Protein AF-A0A942MET5-F1 (afdb_monomer_lite)

Secondary structure (DSSP, 8-state):
----HHHHHHHHHHHHHHHHHHHHHHHHS-SSSS----PPPTT----S-------GGGS-TT--HHHHHHHHHHT----S-TTS---SEEEEEHHHH-GGG--TT--HHHHT-EEEEE----SS-TT----

Sequence (131 aa):
MNFTRRNFFKISGIWAIGLGVLPVYKTVTGSELSSGKFLPGKDELTGHNWAMVVDLNKCQDDCQDCVKACHGIHNVPAINNSKEEVKWLWLEPCPKALPNLEHKYLDNRTKNKAVPVLCNHCESEGRDRAY

pLDDT: mean 76.46, std 15.2, range [37.84, 96.88]

Radius of gyration: 27.94 Å; chains: 1; bounding box: 80×54×44 Å

Structure (mmCIF, N/CA/C/O backbone):
data_AF-A0A942MET5-F1
#
_entry.id   AF-A0A942MET5-F1
#
loop_
_atom_site.group_PDB
_atom_site.id
_atom_site.type_symbol
_atom_site.label_atom_id
_atom_site.label_alt_id
_atom_site.label_comp_id
_atom_site.label_asym_id
_atom_site.label_entity_id
_atom_site.label_seq_id
_atom_site.pdbx_PDB_ins_code
_atom_site.Cartn_x
_atom_site.Cartn_y
_atom_site.Cartn_z
_atom_site.occupancy
_atom_site.B_iso_or_equiv
_atom_site.auth_seq_id
_atom_site.auth_comp_id
_atom_site.auth_asym_id
_atom_site.auth_atom_id
_atom_site.pdbx_PDB_model_num
ATOM 1 N N . MET A 1 1 ? 63.561 -30.584 19.610 1.00 49.03 1 MET A N 1
ATOM 2 C CA . MET A 1 1 ? 62.656 -29.439 19.869 1.00 49.03 1 MET A CA 1
ATOM 3 C C . MET A 1 1 ? 62.284 -29.463 21.344 1.00 49.03 1 MET A C 1
ATOM 5 O O . MET A 1 1 ? 61.740 -30.464 21.785 1.00 49.03 1 MET A O 1
ATOM 9 N N . ASN A 1 2 ? 62.628 -28.431 22.121 1.00 54.25 2 ASN A N 1
ATOM 10 C CA . ASN A 1 2 ? 62.329 -28.402 23.558 1.00 54.25 2 ASN A CA 1
ATOM 11 C C . ASN A 1 2 ? 60.940 -27.793 23.797 1.00 54.25 2 ASN A C 1
ATOM 13 O O . ASN A 1 2 ? 60.744 -26.585 23.647 1.00 54.25 2 ASN A O 1
ATOM 17 N N . PHE A 1 3 ? 59.971 -28.633 24.160 1.00 59.56 3 PHE A N 1
ATOM 18 C CA . PHE A 1 3 ? 58.638 -28.200 24.580 1.00 59.56 3 PHE A CA 1
ATOM 19 C C . PHE A 1 3 ? 58.680 -27.699 26.027 1.00 59.56 3 PHE A C 1
ATOM 21 O O . PHE A 1 3 ? 58.343 -28.401 26.974 1.00 59.56 3 PHE A O 1
ATOM 28 N N . THR A 1 4 ? 59.112 -26.455 26.216 1.00 76.81 4 THR A N 1
ATOM 29 C CA . THR A 1 4 ? 59.020 -25.792 27.522 1.00 76.81 4 THR A CA 1
ATOM 30 C C . THR A 1 4 ? 57.552 -25.490 27.840 1.00 76.81 4 THR A C 1
ATOM 32 O O . THR A 1 4 ? 56.818 -25.041 26.959 1.00 76.81 4 THR A O 1
ATOM 35 N N . ARG A 1 5 ? 57.120 -25.635 29.105 1.00 77.75 5 ARG A N 1
ATOM 36 C CA . ARG A 1 5 ? 55.749 -25.298 29.573 1.00 77.75 5 ARG A CA 1
ATOM 37 C C . ARG A 1 5 ? 55.269 -23.924 29.072 1.00 77.75 5 ARG A C 1
ATOM 39 O O . ARG A 1 5 ? 54.125 -23.765 28.668 1.00 77.75 5 ARG A O 1
ATOM 46 N N . ARG A 1 6 ? 56.176 -22.945 29.009 1.00 78.06 6 ARG A N 1
ATOM 47 C CA . ARG A 1 6 ? 55.930 -21.596 28.468 1.00 78.06 6 ARG A CA 1
ATOM 48 C C . ARG A 1 6 ? 55.645 -21.571 26.959 1.00 78.06 6 ARG A C 1
ATOM 50 O O . ARG A 1 6 ? 54.834 -20.764 26.521 1.00 78.06 6 ARG A O 1
ATOM 57 N N . ASN A 1 7 ? 56.286 -22.431 26.169 1.00 74.44 7 ASN A N 1
ATOM 58 C CA . ASN A 1 7 ? 56.000 -22.555 24.737 1.00 74.44 7 ASN A CA 1
ATOM 59 C C . ASN A 1 7 ? 54.671 -23.272 24.493 1.00 74.44 7 ASN A C 1
ATOM 61 O O . ASN A 1 7 ? 53.941 -22.872 23.594 1.00 74.44 7 ASN A O 1
ATOM 65 N N . PHE A 1 8 ? 54.318 -24.254 25.329 1.00 76.94 8 PHE A N 1
ATOM 66 C CA . PHE A 1 8 ? 53.012 -24.912 25.264 1.00 76.94 8 PHE A CA 1
ATOM 67 C C . PHE A 1 8 ? 51.862 -23.913 25.466 1.00 76.94 8 PHE A C 1
ATOM 69 O O . PHE A 1 8 ? 50.998 -23.824 24.602 1.00 76.94 8 PHE A O 1
ATOM 76 N N . PHE A 1 9 ? 51.907 -23.084 26.519 1.00 79.25 9 PHE A N 1
ATOM 77 C CA . PHE A 1 9 ? 50.867 -22.070 26.765 1.00 79.25 9 PHE A CA 1
ATOM 78 C C . PHE A 1 9 ? 50.789 -20.988 25.685 1.00 79.25 9 PHE A C 1
ATOM 80 O O . PHE A 1 9 ? 49.702 -20.516 25.361 1.00 79.25 9 PHE A O 1
ATOM 87 N N . LYS A 1 10 ? 51.928 -20.597 25.103 1.00 73.94 10 LYS A N 1
ATOM 88 C CA . LYS A 1 10 ? 51.940 -19.648 23.982 1.00 73.94 10 LYS A CA 1
ATOM 89 C C . LYS A 1 10 ? 51.256 -20.228 22.750 1.00 73.94 10 LYS A C 1
ATOM 91 O O . LYS A 1 10 ? 50.435 -19.553 22.141 1.00 73.94 10 LYS A O 1
ATOM 96 N N . ILE A 1 11 ? 51.574 -21.474 22.405 1.00 77.75 11 ILE A N 1
ATOM 97 C CA . ILE A 1 11 ? 50.995 -22.139 21.238 1.00 77.75 11 ILE A CA 1
ATOM 98 C C . ILE A 1 11 ? 49.502 -22.397 21.478 1.00 77.75 11 ILE A C 1
ATOM 100 O O . ILE A 1 11 ? 48.686 -21.993 20.656 1.00 77.75 11 ILE A O 1
ATOM 104 N N . SER A 1 12 ? 49.115 -22.974 22.620 1.00 72.38 12 SER A N 1
ATOM 105 C CA . SER A 1 12 ? 47.707 -23.262 22.925 1.00 72.38 12 SER A CA 1
ATOM 106 C C . SER A 1 12 ? 46.850 -21.995 23.033 1.00 72.38 12 SER A C 1
ATOM 108 O O . SER A 1 12 ? 45.705 -21.994 22.587 1.00 72.38 12 SER A O 1
ATOM 110 N N . GLY A 1 13 ? 47.400 -20.904 23.579 1.00 70.19 13 GLY A N 1
ATOM 111 C CA . GLY A 1 13 ? 46.712 -19.615 23.682 1.00 70.19 13 GLY A CA 1
ATOM 112 C C . GLY A 1 13 ? 46.415 -18.980 22.321 1.00 70.19 13 GLY A C 1
ATOM 113 O O . GLY A 1 13 ? 45.315 -18.476 22.114 1.00 70.19 13 GLY A O 1
ATOM 114 N N . ILE A 1 14 ? 47.349 -19.062 21.367 1.00 68.00 14 ILE A N 1
ATOM 115 C CA . ILE A 1 14 ? 47.140 -18.548 20.002 1.00 68.00 14 ILE A CA 1
ATOM 116 C C . ILE A 1 14 ? 46.033 -19.338 19.278 1.00 68.00 14 ILE A C 1
ATOM 118 O O . ILE A 1 14 ? 45.174 -18.737 18.632 1.00 68.00 14 ILE A O 1
ATOM 122 N N . TRP A 1 15 ? 45.994 -20.666 19.433 1.00 65.44 15 TRP A N 1
ATOM 123 C CA . TRP A 1 15 ? 44.952 -21.509 18.829 1.00 65.44 15 TRP A CA 1
ATOM 124 C C . TRP A 1 15 ? 43.555 -21.262 19.415 1.00 65.44 15 TRP A C 1
ATOM 126 O O . TRP A 1 15 ? 42.579 -21.205 18.664 1.00 65.44 15 TRP A O 1
ATOM 136 N N . ALA A 1 16 ? 43.450 -21.067 20.733 1.00 64.38 16 ALA A N 1
ATOM 137 C CA . ALA A 1 16 ? 42.169 -20.805 21.392 1.00 64.38 16 ALA A CA 1
ATOM 138 C C . ALA A 1 16 ? 41.531 -19.480 20.932 1.00 64.38 16 ALA A C 1
ATOM 140 O O . ALA A 1 16 ? 40.318 -19.409 20.742 1.00 64.38 16 ALA A O 1
ATOM 141 N N . ILE A 1 17 ? 42.344 -18.446 20.690 1.00 62.09 17 ILE A N 1
ATOM 142 C CA . ILE A 1 17 ? 41.863 -17.146 20.199 1.00 62.09 17 ILE A CA 1
ATOM 143 C C . ILE A 1 17 ? 41.440 -17.244 18.725 1.00 62.09 17 ILE A C 1
ATOM 145 O O . ILE A 1 17 ? 40.377 -16.745 18.361 1.00 62.09 17 ILE A O 1
ATOM 149 N N . GLY A 1 18 ? 42.214 -17.938 17.881 1.00 61.84 18 GLY A N 1
ATOM 150 C CA . GLY A 1 18 ? 41.899 -18.090 16.455 1.00 61.84 18 GLY A CA 1
ATOM 151 C C . GLY A 1 18 ? 40.548 -18.767 16.186 1.00 61.84 18 GLY A C 1
ATOM 152 O O . GLY A 1 18 ? 39.808 -18.333 15.306 1.00 61.84 18 GLY A O 1
ATOM 153 N N . LEU A 1 19 ? 40.188 -19.783 16.978 1.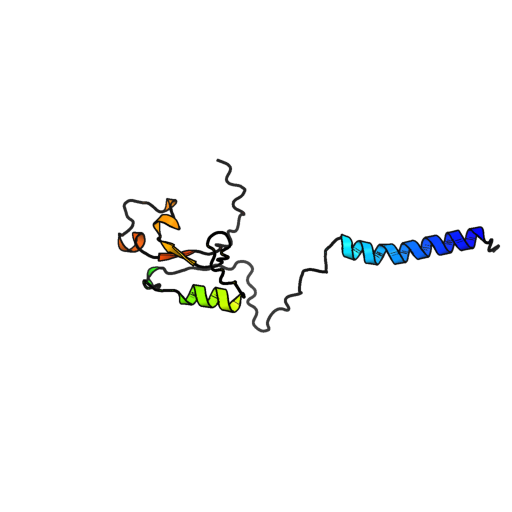00 60.34 19 LEU A N 1
ATOM 154 C CA . LEU A 1 19 ? 38.900 -20.478 16.847 1.00 60.34 19 LEU A CA 1
ATOM 155 C C . LEU A 1 19 ? 37.733 -19.740 17.525 1.00 60.34 19 LEU A C 1
ATOM 157 O O . LEU A 1 19 ? 36.595 -19.891 17.090 1.00 60.34 19 LEU A O 1
ATOM 161 N N . GLY A 1 20 ? 37.995 -18.927 18.555 1.00 60.69 20 GLY A N 1
ATOM 162 C CA . GLY A 1 20 ? 36.961 -18.165 19.266 1.00 60.69 20 GLY A CA 1
ATOM 163 C C . GLY A 1 20 ? 36.534 -16.869 18.567 1.00 60.69 20 GLY A C 1
ATOM 164 O O . GLY A 1 20 ? 35.375 -16.473 18.663 1.00 60.69 20 GLY A O 1
ATOM 165 N N . VAL A 1 21 ? 37.439 -16.214 17.829 1.00 59.25 21 VAL A N 1
ATOM 166 C CA . VAL A 1 21 ? 37.165 -14.914 17.184 1.00 59.25 21 VAL A CA 1
ATOM 167 C C . VAL A 1 21 ? 36.343 -15.057 15.898 1.00 59.25 21 VAL A C 1
ATOM 169 O O . VAL A 1 21 ? 35.507 -14.204 15.614 1.00 59.25 21 VAL A O 1
ATOM 172 N N . LEU A 1 22 ? 36.515 -16.141 15.137 1.00 59.75 22 LEU A N 1
ATOM 173 C CA . LEU A 1 22 ? 35.798 -16.371 13.874 1.00 59.75 22 LEU A CA 1
ATOM 174 C C . LEU A 1 22 ? 34.260 -16.432 14.004 1.00 59.75 22 LEU A C 1
ATOM 176 O O . LEU A 1 22 ? 33.587 -15.748 13.225 1.00 59.75 22 LEU A O 1
ATOM 180 N N . PRO A 1 23 ? 33.666 -17.199 14.943 1.00 60.09 23 PRO A N 1
ATOM 181 C CA . PRO A 1 23 ? 32.212 -17.230 15.094 1.00 60.09 23 PRO A CA 1
ATOM 182 C C . PRO A 1 23 ? 31.665 -15.896 15.616 1.00 60.09 23 PRO A C 1
ATOM 184 O O . PRO A 1 23 ? 30.637 -15.434 15.128 1.00 60.09 23 PRO A O 1
ATOM 187 N N . VAL A 1 24 ? 32.382 -15.230 16.530 1.00 60.44 24 VAL A N 1
ATOM 188 C CA . VAL A 1 24 ? 31.962 -13.938 17.101 1.00 60.44 24 VAL A CA 1
ATOM 189 C C . VAL A 1 24 ? 32.027 -12.820 16.059 1.00 60.44 24 VAL A C 1
ATOM 191 O O . VAL A 1 24 ? 31.103 -12.014 15.962 1.00 60.44 24 VAL A O 1
ATOM 194 N N . TYR A 1 25 ? 33.063 -12.802 15.217 1.00 58.84 25 TYR A N 1
ATOM 195 C CA . TYR A 1 25 ? 33.170 -11.851 14.114 1.00 58.84 25 TYR A CA 1
ATOM 196 C C . TYR A 1 25 ? 31.983 -11.983 13.155 1.00 58.84 25 TYR A C 1
ATOM 198 O O . TYR A 1 25 ? 31.351 -10.978 12.854 1.00 58.84 25 TYR A O 1
ATOM 206 N N . LYS A 1 26 ? 31.598 -13.209 12.765 1.00 54.31 26 LYS A N 1
ATOM 207 C CA . LYS A 1 26 ? 30.418 -13.440 11.911 1.00 54.31 26 LYS A CA 1
ATOM 208 C C . LYS A 1 26 ? 29.096 -13.010 12.558 1.00 54.31 26 LYS A C 1
ATOM 210 O O . LYS A 1 26 ? 28.205 -12.554 11.850 1.00 54.31 26 LYS A O 1
ATOM 215 N N . THR A 1 27 ? 28.961 -13.125 13.882 1.00 56.84 27 THR A N 1
ATOM 216 C CA . THR A 1 27 ? 27.767 -12.626 14.590 1.00 56.84 27 THR A CA 1
ATOM 217 C C . THR A 1 27 ? 27.738 -11.104 14.729 1.00 56.84 27 THR A C 1
ATOM 219 O O . THR A 1 27 ? 26.662 -10.519 14.713 1.00 56.84 27 THR A O 1
ATOM 222 N N . VAL A 1 28 ? 28.901 -10.450 14.831 1.00 58.88 28 VAL A N 1
ATOM 223 C CA . VAL A 1 28 ? 29.010 -8.993 15.023 1.00 58.88 28 VAL A CA 1
ATOM 224 C C . VAL A 1 28 ? 28.980 -8.230 13.694 1.00 58.88 28 VAL A C 1
ATOM 226 O O . VAL A 1 28 ? 28.459 -7.121 13.649 1.00 58.88 28 VAL A O 1
ATOM 229 N N . THR A 1 29 ? 29.468 -8.812 12.592 1.00 58.47 29 THR A N 1
ATOM 230 C CA . THR A 1 29 ? 29.415 -8.193 11.250 1.00 58.47 29 THR A CA 1
ATOM 231 C C . THR A 1 29 ? 28.106 -8.438 10.496 1.00 58.47 29 THR A C 1
ATOM 233 O O . THR A 1 29 ? 27.972 -8.015 9.347 1.00 58.47 29 THR A O 1
ATOM 236 N N . GLY A 1 30 ? 27.123 -9.078 11.141 1.00 52.81 30 GLY A N 1
ATOM 237 C CA . GLY A 1 30 ? 25.700 -8.916 10.827 1.00 52.81 30 GLY A CA 1
ATOM 238 C C . GLY A 1 30 ? 25.258 -9.267 9.405 1.00 52.81 30 GLY A C 1
ATOM 239 O O . GLY A 1 30 ? 24.228 -8.769 8.967 1.00 52.81 30 GLY A O 1
ATOM 240 N N . SER A 1 31 ? 25.999 -10.094 8.666 1.00 51.50 31 SER A N 1
ATOM 241 C CA . SER A 1 31 ? 25.728 -10.290 7.231 1.00 51.50 31 SER A CA 1
ATOM 242 C C . SER A 1 31 ? 24.837 -11.492 6.907 1.00 51.50 31 SER A C 1
ATOM 244 O O . SER A 1 31 ? 24.357 -11.579 5.783 1.00 51.50 31 SER A O 1
ATOM 246 N N . GLU A 1 32 ? 24.582 -12.412 7.847 1.00 50.50 32 GLU A N 1
ATOM 247 C CA . GLU A 1 32 ? 23.846 -13.653 7.525 1.00 50.50 32 GLU A CA 1
ATOM 248 C C . GLU A 1 32 ? 22.734 -14.058 8.507 1.00 50.50 32 GLU A C 1
ATOM 250 O O . GLU A 1 32 ? 22.058 -15.052 8.258 1.00 50.50 32 GLU A O 1
ATOM 255 N N . LEU A 1 33 ? 22.473 -13.305 9.586 1.00 48.47 33 LEU A N 1
ATOM 256 C CA . LEU A 1 33 ? 21.445 -13.697 10.570 1.00 48.47 33 LEU A CA 1
ATOM 257 C C . LEU A 1 33 ? 20.072 -13.019 10.392 1.00 48.47 33 LEU A C 1
ATOM 259 O O . LEU A 1 33 ? 19.166 -13.300 11.167 1.00 48.47 33 LEU A O 1
ATOM 263 N N . SER A 1 34 ? 19.879 -12.157 9.386 1.00 49.25 34 SER A N 1
ATOM 264 C CA . SER A 1 34 ? 18.582 -11.474 9.191 1.00 49.25 34 SER A CA 1
ATOM 265 C C . SER A 1 34 ? 18.094 -11.367 7.745 1.00 49.25 34 SER A C 1
ATOM 267 O O . SER A 1 34 ? 17.095 -10.697 7.493 1.00 49.25 34 SER A O 1
ATOM 269 N N . SER A 1 35 ? 18.733 -12.030 6.784 1.00 50.34 35 SER A N 1
ATOM 270 C CA . SER A 1 35 ? 18.156 -12.135 5.444 1.00 50.34 35 SER A CA 1
ATOM 271 C C . SER A 1 35 ? 17.703 -13.570 5.246 1.00 50.34 35 SER A C 1
ATOM 273 O O . SER A 1 35 ? 18.487 -14.438 4.866 1.00 50.34 35 SER A O 1
ATOM 275 N N . GLY A 1 36 ? 16.438 -13.843 5.581 1.00 49.66 36 GLY A N 1
ATOM 276 C CA . GLY A 1 36 ? 15.789 -15.056 5.106 1.00 49.66 36 GLY A CA 1
ATOM 277 C C . GLY A 1 36 ? 16.000 -15.106 3.599 1.00 49.66 36 GLY A C 1
ATOM 278 O O . GLY A 1 36 ? 15.576 -14.195 2.893 1.00 49.66 36 GLY A O 1
ATOM 279 N N . LYS A 1 37 ? 16.737 -16.108 3.110 1.00 46.97 37 LYS A N 1
ATOM 280 C CA . LYS A 1 37 ? 16.900 -16.307 1.671 1.00 46.97 37 LYS A CA 1
ATOM 281 C C . LYS A 1 37 ? 15.518 -16.633 1.121 1.00 46.97 37 LYS A C 1
ATOM 283 O O . LYS A 1 37 ? 15.056 -17.763 1.256 1.00 46.97 37 LYS A O 1
ATOM 288 N N . PHE A 1 38 ? 14.854 -15.631 0.554 1.00 56.88 38 PHE A N 1
ATOM 289 C CA . PHE A 1 38 ? 13.673 -15.841 -0.265 1.00 56.88 38 PHE A CA 1
ATOM 290 C C . PHE A 1 38 ? 14.123 -16.683 -1.457 1.00 56.88 38 PHE A C 1
ATOM 292 O O . PHE A 1 38 ? 14.930 -16.244 -2.275 1.00 56.88 38 PHE A O 1
ATOM 299 N N . LEU A 1 39 ? 13.704 -17.949 -1.472 1.00 64.75 39 LEU A N 1
ATOM 300 C CA . LEU A 1 39 ? 13.954 -18.830 -2.602 1.00 64.75 39 LEU A CA 1
ATOM 301 C C . LEU A 1 39 ? 13.023 -18.399 -3.728 1.00 64.75 39 LEU A C 1
ATOM 303 O O . LEU A 1 39 ? 11.821 -18.269 -3.471 1.00 64.75 39 LEU A O 1
ATOM 307 N N . PRO A 1 40 ? 13.551 -18.183 -4.941 1.00 62.81 40 PRO A N 1
ATOM 308 C CA . PRO A 1 40 ? 12.720 -17.702 -6.011 1.00 62.81 40 PRO A CA 1
ATOM 309 C C . PRO A 1 40 ? 11.649 -18.730 -6.373 1.00 62.81 40 PRO A C 1
ATOM 311 O O . PRO A 1 40 ? 11.904 -19.940 -6.414 1.00 62.81 40 PRO A O 1
ATOM 314 N N . GLY A 1 41 ? 10.431 -18.242 -6.587 1.00 71.69 41 GLY A N 1
ATOM 315 C CA . GLY A 1 41 ? 9.302 -19.074 -6.989 1.00 71.69 41 GLY A CA 1
ATOM 316 C C . GLY A 1 41 ? 9.533 -19.672 -8.379 1.00 71.69 41 GLY A C 1
ATOM 317 O O . GLY A 1 41 ? 10.219 -19.090 -9.214 1.00 71.69 41 GLY A O 1
ATOM 318 N N . LYS A 1 42 ? 8.938 -20.836 -8.664 1.00 73.44 42 LYS A N 1
ATOM 319 C CA . LYS A 1 42 ? 9.084 -21.516 -9.967 1.00 73.44 42 LYS A CA 1
ATOM 320 C C . LYS A 1 42 ? 8.630 -20.653 -11.160 1.00 73.44 42 LYS A C 1
ATOM 322 O O . LYS A 1 42 ? 9.156 -20.828 -12.254 1.00 73.44 42 LYS A O 1
ATOM 327 N N . ASP A 1 43 ? 7.719 -19.712 -10.912 1.00 78.12 43 ASP A N 1
ATOM 328 C CA . ASP A 1 43 ? 7.160 -18.767 -11.886 1.00 78.12 43 ASP A CA 1
ATOM 329 C C . ASP A 1 43 ? 7.537 -17.309 -11.554 1.00 78.12 43 ASP A C 1
ATOM 331 O O . ASP A 1 43 ? 6.763 -16.380 -11.789 1.00 78.12 43 ASP A O 1
ATOM 335 N N . GLU A 1 44 ? 8.700 -17.090 -10.936 1.00 75.19 44 GLU A N 1
ATOM 336 C CA . GLU A 1 44 ? 9.131 -15.742 -10.576 1.00 75.19 44 GLU A CA 1
ATOM 337 C C . GLU A 1 44 ? 9.388 -14.884 -11.813 1.00 75.19 44 GLU A C 1
ATOM 339 O O . GLU A 1 44 ? 10.109 -15.258 -12.741 1.00 75.19 44 GLU A O 1
ATOM 344 N N . LEU A 1 45 ? 8.788 -13.699 -11.815 1.00 76.56 45 LEU A N 1
ATOM 345 C CA . LEU A 1 45 ? 8.971 -12.749 -12.891 1.00 76.56 45 LEU A CA 1
ATOM 346 C C . LEU A 1 45 ? 10.363 -12.111 -12.782 1.00 76.56 45 LEU A C 1
ATOM 348 O O . LEU A 1 45 ? 10.674 -11.422 -11.812 1.00 76.56 45 LEU A O 1
ATOM 352 N N . THR A 1 46 ? 11.191 -12.284 -13.811 1.00 73.88 46 THR A N 1
ATOM 353 C CA . THR A 1 46 ? 12.513 -11.652 -13.895 1.00 73.88 46 THR A CA 1
ATOM 354 C C . THR A 1 46 ? 12.374 -10.212 -14.393 1.00 73.88 46 THR A C 1
ATOM 356 O O . THR A 1 46 ? 12.462 -9.944 -15.592 1.00 73.88 46 THR A O 1
ATOM 359 N N . GLY A 1 47 ? 12.115 -9.282 -13.476 1.00 73.19 47 GLY A N 1
ATOM 360 C CA . GLY A 1 47 ? 12.022 -7.849 -13.751 1.00 73.19 47 GLY A CA 1
ATOM 361 C C . GLY A 1 47 ? 12.807 -7.039 -12.724 1.00 73.19 47 GLY A C 1
ATOM 362 O O . GLY A 1 47 ? 12.733 -7.316 -11.530 1.00 73.19 47 GLY A O 1
ATOM 363 N N . HIS A 1 48 ? 13.561 -6.039 -13.188 1.00 77.06 48 HIS A N 1
ATOM 364 C CA . HIS A 1 48 ? 14.343 -5.160 -12.309 1.00 77.06 48 HIS A CA 1
ATOM 365 C C . HIS A 1 48 ? 13.533 -3.966 -11.787 1.00 77.06 48 HIS A C 1
ATOM 367 O O . HIS A 1 48 ? 13.805 -3.489 -10.692 1.00 77.06 48 HIS A O 1
ATOM 373 N N . ASN A 1 49 ? 12.527 -3.513 -12.546 1.00 85.75 49 ASN A N 1
ATOM 374 C CA . ASN A 1 49 ? 11.730 -2.328 -12.235 1.00 85.75 49 ASN A CA 1
ATOM 375 C C . ASN A 1 49 ? 10.238 -2.668 -12.298 1.00 85.75 49 ASN A C 1
ATOM 377 O O . ASN A 1 49 ? 9.683 -2.864 -13.380 1.00 85.75 49 ASN A O 1
ATOM 381 N N . TRP A 1 50 ? 9.601 -2.737 -11.132 1.00 89.75 50 TRP A N 1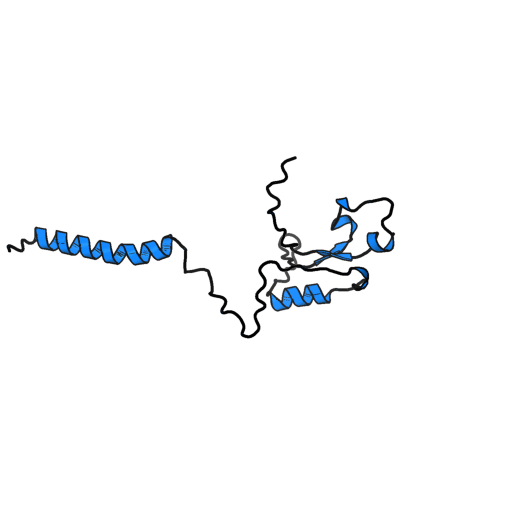
ATOM 382 C CA . TRP A 1 50 ? 8.169 -2.986 -10.990 1.00 89.75 50 TRP A CA 1
ATOM 383 C C . TRP A 1 50 ? 7.413 -1.668 -10.851 1.00 89.75 50 TRP A C 1
ATOM 385 O O . TRP A 1 50 ? 7.836 -0.786 -10.111 1.00 89.75 50 TRP A O 1
ATOM 395 N N . ALA A 1 51 ? 6.283 -1.544 -11.547 1.00 91.44 51 ALA A N 1
ATOM 396 C CA . ALA A 1 51 ? 5.420 -0.371 -11.475 1.00 91.44 51 ALA A CA 1
ATOM 397 C C . ALA A 1 51 ? 3.968 -0.777 -11.217 1.00 91.44 51 ALA A C 1
ATOM 399 O O . ALA A 1 51 ? 3.500 -1.816 -11.687 1.00 91.44 51 ALA A O 1
ATOM 400 N N . MET A 1 52 ? 3.249 0.078 -10.492 1.00 92.81 52 MET A N 1
ATOM 401 C CA . MET A 1 52 ? 1.831 -0.082 -10.192 1.00 92.81 52 MET A CA 1
ATOM 402 C C . MET A 1 52 ? 1.065 1.138 -10.702 1.00 92.81 52 MET A C 1
ATOM 404 O O . MET A 1 52 ? 1.459 2.274 -10.450 1.00 92.81 52 MET A O 1
ATOM 408 N N . VAL A 1 53 ? -0.044 0.903 -11.404 1.00 92.56 53 VAL A N 1
ATOM 40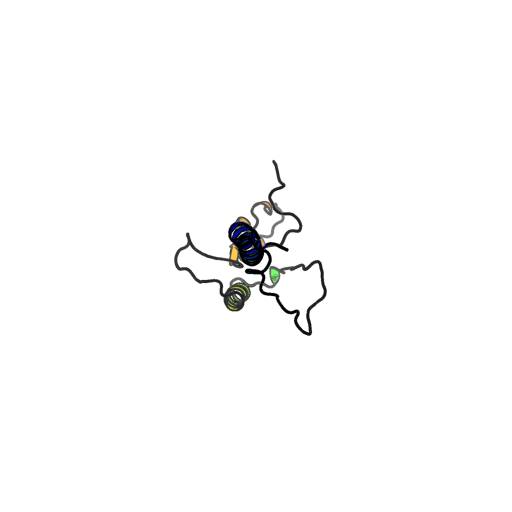9 C CA . VAL A 1 53 ? -0.968 1.955 -11.848 1.00 92.56 53 VAL A CA 1
ATOM 410 C C . VAL A 1 53 ? -2.341 1.671 -11.263 1.00 92.56 53 VAL A C 1
ATOM 412 O O . VAL A 1 53 ? -2.889 0.585 -11.453 1.00 92.56 53 VAL A O 1
ATOM 415 N N . VAL A 1 54 ? -2.908 2.659 -10.571 1.00 89.44 54 VAL A N 1
ATOM 416 C CA . VAL A 1 54 ? -4.238 2.562 -9.967 1.00 89.44 54 VAL A CA 1
ATOM 417 C C . VAL A 1 54 ? -5.216 3.444 -10.738 1.00 89.44 54 VAL A C 1
ATOM 419 O O . VAL A 1 54 ? -5.127 4.669 -10.707 1.00 89.44 54 VAL A O 1
ATOM 422 N N . ASP A 1 55 ? -6.176 2.816 -11.417 1.00 88.75 55 ASP A N 1
ATOM 423 C CA . ASP A 1 55 ? -7.280 3.526 -12.067 1.00 88.75 55 ASP A CA 1
ATOM 424 C C . ASP A 1 55 ? -8.354 3.880 -11.035 1.00 88.75 55 ASP A C 1
ATOM 426 O O . ASP A 1 55 ? -9.207 3.062 -10.670 1.00 88.75 55 ASP A O 1
ATOM 430 N N . LEU A 1 56 ? -8.320 5.132 -10.581 1.00 84.19 56 LEU A N 1
ATOM 431 C CA . LEU A 1 56 ? -9.260 5.636 -9.592 1.00 84.19 56 LEU A CA 1
ATOM 432 C C . LEU A 1 56 ? -10.707 5.521 -10.067 1.00 84.19 56 LEU A C 1
ATOM 434 O O . LEU A 1 56 ? -11.572 5.336 -9.226 1.00 84.19 56 LEU A O 1
ATOM 438 N N . ASN A 1 57 ? -11.020 5.563 -11.367 1.00 83.50 57 ASN A N 1
ATOM 439 C CA . ASN A 1 57 ? -12.408 5.493 -11.843 1.00 83.50 57 ASN A CA 1
ATOM 440 C C . ASN A 1 57 ? -13.088 4.155 -11.535 1.00 83.50 57 ASN A C 1
ATOM 442 O O . ASN A 1 57 ? -14.315 4.113 -11.436 1.00 83.50 57 ASN A O 1
ATOM 446 N N . LYS A 1 58 ? -12.300 3.091 -11.348 1.00 84.94 58 LYS A N 1
ATOM 447 C CA . LYS A 1 58 ? -12.784 1.736 -11.056 1.00 84.94 58 LYS A CA 1
ATOM 448 C C . LYS A 1 58 ? -12.979 1.465 -9.565 1.00 84.94 58 LYS A C 1
ATOM 450 O O . LYS A 1 58 ? -13.738 0.569 -9.214 1.00 84.94 58 LYS A O 1
ATOM 455 N N . CYS A 1 59 ? -12.342 2.245 -8.693 1.00 82.06 59 CYS A N 1
ATOM 456 C CA . CYS A 1 59 ? -12.627 2.220 -7.260 1.00 82.06 59 CYS A CA 1
ATOM 457 C C . CYS A 1 59 ? -13.966 2.936 -7.006 1.00 82.06 59 CYS A C 1
ATOM 459 O O . CYS A 1 59 ? -14.113 4.120 -7.315 1.00 82.06 59 CYS A O 1
ATOM 461 N N . GLN A 1 60 ? -14.962 2.211 -6.500 1.00 81.69 60 GLN A N 1
ATOM 462 C CA . GLN A 1 60 ? -16.226 2.789 -6.025 1.00 81.69 60 GLN A CA 1
ATOM 463 C C . GLN A 1 60 ? -16.047 3.376 -4.613 1.00 81.69 60 GLN A C 1
ATOM 465 O O . GLN A 1 60 ? -14.982 3.223 -4.019 1.00 81.69 60 GLN A O 1
ATOM 470 N N . ASP A 1 61 ? -17.072 4.036 -4.072 1.00 75.69 61 ASP A N 1
ATOM 471 C CA . ASP A 1 61 ? -16.971 4.788 -2.809 1.00 75.69 61 ASP A CA 1
ATOM 472 C C . ASP A 1 61 ? -16.582 3.927 -1.584 1.00 75.69 61 ASP A C 1
ATOM 474 O O . ASP A 1 61 ? -16.083 4.468 -0.601 1.00 75.69 61 ASP A O 1
ATOM 478 N N . ASP A 1 62 ? -16.730 2.597 -1.658 1.00 76.31 62 ASP A N 1
ATOM 479 C CA . ASP A 1 62 ? -16.364 1.637 -0.601 1.00 76.31 62 ASP A CA 1
ATOM 480 C C . ASP A 1 62 ? -15.313 0.599 -1.058 1.00 76.31 62 ASP A C 1
ATOM 482 O O . ASP A 1 62 ? -15.417 -0.598 -0.792 1.00 76.31 62 ASP A O 1
ATOM 486 N N . CYS A 1 63 ? -14.289 1.021 -1.808 1.00 83.62 63 CYS A N 1
ATOM 487 C CA . CYS A 1 63 ? -13.264 0.104 -2.326 1.00 83.62 63 CYS A CA 1
ATOM 488 C C . CYS A 1 63 ? -12.251 -0.352 -1.244 1.00 83.62 63 CYS A C 1
ATOM 490 O O . CYS A 1 63 ? -11.072 -0.016 -1.266 1.00 83.62 63 CYS A O 1
ATOM 492 N N . GLN A 1 64 ? -12.702 -1.140 -0.267 1.00 90.69 64 GLN A N 1
ATOM 493 C CA . GLN A 1 64 ? -11.882 -1.595 0.870 1.00 90.69 64 GLN A CA 1
ATOM 494 C C . GLN A 1 64 ? -11.140 -2.918 0.625 1.00 90.69 64 GLN A C 1
ATOM 496 O O . GLN A 1 64 ? -10.307 -3.326 1.436 1.00 90.69 64 GLN A O 1
ATOM 501 N N . ASP A 1 65 ? -11.427 -3.618 -0.471 1.00 92.50 65 ASP A N 1
ATOM 502 C CA . ASP A 1 65 ? -10.892 -4.967 -0.696 1.00 92.50 65 ASP A CA 1
ATOM 503 C C . ASP A 1 65 ? -9.368 -4.985 -0.849 1.00 92.50 65 ASP A C 1
ATOM 505 O O . ASP A 1 65 ? -8.715 -5.902 -0.355 1.00 92.50 65 ASP A O 1
ATOM 509 N N . CYS A 1 66 ? -8.775 -3.944 -1.443 1.00 92.38 66 CYS A N 1
ATOM 510 C CA . CYS A 1 66 ? -7.320 -3.805 -1.529 1.00 92.38 66 CYS A CA 1
ATOM 511 C C . CYS A 1 66 ? -6.665 -3.616 -0.149 1.00 92.38 66 CYS A C 1
ATOM 513 O O . CYS A 1 66 ? -5.611 -4.198 0.109 1.00 92.38 66 CYS A O 1
ATOM 515 N N . VAL A 1 67 ? -7.308 -2.870 0.758 1.00 93.62 67 VAL A N 1
ATOM 516 C CA . VAL A 1 67 ? -6.854 -2.675 2.146 1.00 93.62 67 VAL A CA 1
ATOM 517 C C . VAL A 1 67 ? -6.895 -4.006 2.893 1.00 93.62 67 VAL A C 1
ATOM 519 O O . VAL A 1 67 ? -5.893 -4.430 3.469 1.00 93.62 67 VAL A O 1
ATOM 522 N N . LYS A 1 68 ? -8.032 -4.712 2.824 1.00 94.56 68 LYS A N 1
ATOM 523 C CA . LYS A 1 68 ? -8.213 -6.021 3.470 1.00 94.56 68 LYS A CA 1
ATOM 524 C C . LYS A 1 68 ? -7.220 -7.055 2.942 1.00 94.56 68 LYS A C 1
ATOM 526 O O . LYS A 1 68 ? -6.626 -7.781 3.735 1.00 94.56 68 LYS A O 1
ATOM 531 N N . ALA A 1 69 ? -7.012 -7.102 1.625 1.00 95.44 69 ALA A N 1
ATOM 532 C CA . ALA A 1 69 ? -6.050 -8.004 1.001 1.00 95.44 69 ALA A CA 1
ATOM 533 C C . ALA A 1 69 ? -4.617 -7.706 1.462 1.00 95.44 69 ALA A C 1
ATOM 535 O O . ALA A 1 69 ? -3.909 -8.625 1.866 1.00 95.44 69 ALA A O 1
ATOM 536 N N . CYS A 1 70 ? -4.211 -6.432 1.477 1.00 95.31 70 CYS A N 1
ATOM 537 C CA . CYS A 1 70 ? -2.895 -6.024 1.966 1.00 95.31 70 CYS A CA 1
ATOM 538 C C . CYS A 1 70 ? -2.686 -6.460 3.425 1.00 95.31 70 CYS A C 1
ATOM 540 O O . CYS A 1 70 ? -1.696 -7.118 3.742 1.00 95.31 70 CYS A O 1
ATOM 542 N N . HIS A 1 71 ? -3.653 -6.173 4.299 1.00 95.56 71 HIS A N 1
ATOM 543 C CA . HIS A 1 71 ? -3.556 -6.522 5.714 1.00 95.56 71 HIS A CA 1
ATOM 544 C C . HIS A 1 71 ? -3.530 -8.039 5.942 1.00 95.56 71 HIS A C 1
ATOM 546 O O . HIS A 1 71 ? -2.741 -8.515 6.757 1.00 95.56 71 HIS A O 1
ATOM 552 N N . GLY A 1 72 ? -4.341 -8.798 5.198 1.00 96.25 72 GLY A N 1
ATOM 553 C CA . GLY A 1 72 ? -4.401 -10.257 5.293 1.00 96.25 72 GLY A CA 1
ATOM 554 C C . GLY A 1 72 ? -3.151 -10.965 4.763 1.00 96.25 72 GLY A C 1
ATOM 555 O O . GLY A 1 72 ? -2.705 -11.932 5.369 1.00 96.25 72 GLY A O 1
ATOM 556 N N . ILE A 1 73 ? -2.560 -10.482 3.665 1.00 96.88 73 ILE A N 1
ATOM 557 C CA . ILE A 1 73 ? -1.359 -11.085 3.060 1.00 96.88 73 ILE A CA 1
ATOM 558 C C . ILE A 1 73 ? -0.101 -10.748 3.869 1.00 96.88 73 ILE A C 1
ATOM 560 O O . ILE A 1 73 ? 0.784 -11.590 4.016 1.00 96.88 73 ILE A O 1
ATOM 564 N N . HIS A 1 74 ? -0.014 -9.527 4.401 1.00 95.50 74 HIS A N 1
ATOM 565 C CA . HIS A 1 74 ? 1.192 -9.027 5.063 1.00 95.50 74 HIS A CA 1
ATOM 566 C C . HIS A 1 74 ? 1.121 -9.032 6.594 1.00 95.50 74 HIS A C 1
ATOM 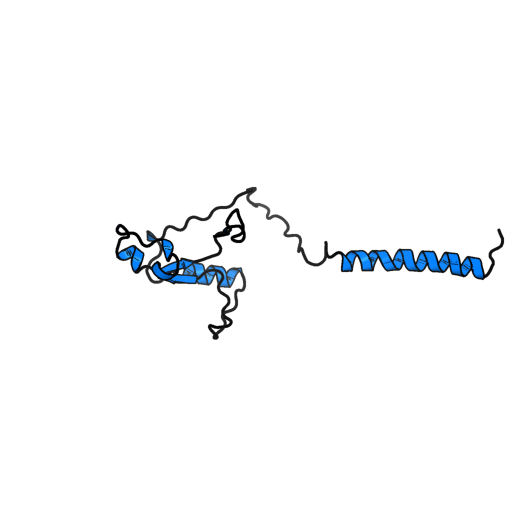568 O O . HIS A 1 74 ? 2.046 -8.550 7.244 1.00 95.50 74 HIS A O 1
ATOM 574 N N . ASN A 1 75 ? 0.059 -9.595 7.181 1.00 95.94 75 ASN A N 1
ATOM 575 C CA . ASN A 1 75 ? -0.161 -9.638 8.630 1.00 95.94 75 ASN A CA 1
ATOM 576 C C . ASN A 1 75 ? -0.105 -8.246 9.289 1.00 95.94 75 ASN A C 1
ATOM 578 O O . ASN A 1 75 ? 0.430 -8.091 10.389 1.00 95.94 75 ASN A O 1
ATOM 582 N N . VAL A 1 76 ? -0.638 -7.221 8.615 1.00 94.94 76 VAL A N 1
ATOM 583 C CA . VAL A 1 76 ? -0.673 -5.854 9.159 1.00 94.94 76 VAL A CA 1
ATOM 584 C C . VAL A 1 76 ? -1.691 -5.808 10.306 1.00 94.94 76 VAL A C 1
ATOM 586 O O . VAL A 1 76 ? -2.866 -6.121 10.086 1.00 94.94 76 VAL A O 1
ATOM 589 N N . PRO A 1 77 ? -1.284 -5.436 11.533 1.00 94.06 77 PRO A N 1
ATOM 590 C CA . PRO A 1 77 ? -2.166 -5.492 12.691 1.00 94.06 77 PRO A CA 1
ATOM 591 C C . PRO A 1 77 ? -3.237 -4.396 12.646 1.00 94.06 77 PRO A C 1
ATOM 593 O O . PRO A 1 77 ? -2.965 -3.248 12.297 1.00 94.06 77 PRO A O 1
ATOM 596 N N . ALA A 1 78 ? -4.454 -4.734 13.074 1.00 92.19 78 ALA A N 1
ATOM 597 C CA . ALA A 1 78 ? -5.505 -3.756 13.340 1.00 92.19 78 ALA A CA 1
ATOM 598 C C . ALA A 1 78 ? -5.400 -3.280 14.797 1.00 92.19 78 ALA A C 1
ATOM 600 O O . ALA A 1 78 ? -5.689 -4.036 15.725 1.00 92.19 78 ALA A O 1
ATOM 601 N N . ILE A 1 79 ? -4.965 -2.036 14.998 1.00 94.50 79 ILE A N 1
ATOM 602 C CA . ILE A 1 79 ? -4.777 -1.435 16.324 1.00 94.50 79 ILE A CA 1
ATOM 603 C C . ILE A 1 79 ? -5.857 -0.370 16.534 1.00 94.50 79 ILE A C 1
ATOM 605 O O . ILE A 1 79 ? -5.948 0.590 15.773 1.00 94.50 79 ILE A O 1
ATOM 609 N N . ASN A 1 80 ? -6.657 -0.510 17.595 1.00 90.38 80 ASN A N 1
ATOM 610 C CA . ASN A 1 80 ? -7.733 0.427 17.955 1.00 90.38 80 ASN A CA 1
ATOM 611 C C . ASN A 1 80 ? -7.205 1.687 18.676 1.00 90.38 80 ASN A C 1
ATOM 613 O O . ASN A 1 80 ? -7.793 2.158 19.647 1.00 90.38 80 ASN A O 1
ATOM 617 N N . ASN A 1 81 ? -6.069 2.216 18.228 1.00 93.81 81 ASN A N 1
ATOM 618 C CA . ASN A 1 81 ? -5.462 3.449 18.715 1.00 93.81 81 ASN A CA 1
ATOM 619 C C . ASN A 1 81 ? -4.855 4.182 17.518 1.00 93.81 81 ASN A C 1
ATOM 621 O O . ASN A 1 81 ? -3.861 3.736 16.952 1.00 93.81 81 ASN A O 1
ATOM 625 N N . SER A 1 82 ? -5.432 5.325 17.149 1.00 90.56 82 SER A N 1
ATOM 626 C CA . SER A 1 82 ? -4.999 6.090 15.974 1.00 90.56 82 SER A CA 1
ATOM 627 C C . SER A 1 82 ? -3.571 6.627 16.074 1.00 90.56 82 SER A C 1
ATOM 629 O O . SER A 1 82 ? -2.976 6.949 15.055 1.00 90.56 82 SER A O 1
ATOM 631 N N . LYS A 1 83 ? -2.995 6.725 17.279 1.00 92.88 83 LYS A N 1
ATOM 632 C CA . LYS A 1 83 ? -1.594 7.144 17.460 1.00 92.88 83 LYS A CA 1
ATOM 633 C C . LYS A 1 83 ? -0.587 6.026 17.196 1.00 92.88 83 LYS A C 1
ATOM 635 O O . LYS A 1 83 ? 0.593 6.308 17.030 1.00 92.88 83 LYS A O 1
ATOM 640 N N . GLU A 1 84 ? -1.048 4.782 17.192 1.00 93.81 84 GLU A N 1
ATOM 641 C CA . GLU A 1 84 ? -0.227 3.573 17.061 1.00 93.81 84 GLU A CA 1
ATOM 642 C C . GLU A 1 84 ? -0.642 2.745 15.839 1.00 93.81 84 GLU A C 1
ATOM 644 O O . GLU A 1 84 ? -0.188 1.617 15.663 1.00 93.81 84 GLU A O 1
ATOM 649 N N . GLU A 1 85 ? -1.529 3.281 14.999 1.00 93.81 85 GLU A N 1
ATOM 650 C CA . GLU A 1 85 ? -2.044 2.573 13.837 1.00 93.81 85 GLU A CA 1
ATOM 651 C C . GLU A 1 85 ? -0.927 2.253 12.837 1.00 93.81 85 GLU A C 1
ATOM 653 O O . GLU A 1 85 ? -0.072 3.083 12.527 1.00 93.81 85 GLU A O 1
ATOM 658 N N . VAL A 1 86 ? -0.961 1.036 12.295 1.00 94.00 86 VAL A N 1
ATOM 659 C CA . VAL A 1 86 ? -0.063 0.611 11.221 1.00 94.00 86 VAL A CA 1
ATOM 660 C C . VAL A 1 86 ? -0.893 0.471 9.951 1.00 94.00 86 VAL A C 1
ATOM 662 O O . VAL A 1 86 ? -1.795 -0.362 9.881 1.00 94.00 86 VAL A O 1
ATOM 665 N N . LYS A 1 87 ? -0.597 1.300 8.946 1.00 92.38 87 LYS A N 1
ATOM 666 C CA . LYS A 1 87 ? -1.278 1.310 7.645 1.00 92.38 87 LYS A CA 1
ATOM 667 C C . LYS A 1 87 ? -0.247 1.226 6.529 1.00 92.38 87 LYS A C 1
ATOM 669 O O . LYS A 1 87 ? 0.609 2.096 6.413 1.00 92.38 87 LYS A O 1
ATOM 674 N N . TRP A 1 88 ? -0.320 0.173 5.719 1.00 94.94 88 TRP A N 1
ATOM 675 C CA . TRP A 1 88 ? 0.508 0.034 4.511 1.00 94.94 88 TRP A CA 1
ATOM 676 C C . TRP A 1 88 ? -0.239 0.492 3.259 1.00 94.94 88 TRP A C 1
ATOM 678 O O . TRP A 1 88 ? 0.357 1.080 2.360 1.00 94.94 88 TRP A O 1
ATOM 688 N N . LEU A 1 89 ? -1.550 0.245 3.234 1.00 94.31 89 LEU A N 1
ATOM 689 C CA . LEU A 1 89 ? -2.478 0.709 2.215 1.00 94.31 89 LEU A CA 1
ATOM 690 C C . LEU A 1 89 ? -3.760 1.158 2.919 1.00 94.31 89 LEU A C 1
ATOM 692 O O . LEU A 1 89 ? -4.316 0.404 3.714 1.00 94.31 89 LEU A O 1
ATOM 696 N N . TRP A 1 90 ? -4.225 2.376 2.657 1.00 93.00 90 TRP A N 1
ATOM 697 C CA . TRP A 1 90 ? -5.484 2.895 3.204 1.00 93.00 90 TRP A CA 1
ATOM 698 C C . TRP A 1 90 ? -6.176 3.819 2.203 1.00 93.00 90 TRP A C 1
ATOM 700 O O . TRP A 1 90 ? -5.563 4.247 1.231 1.00 93.00 90 TRP A O 1
ATOM 710 N N . LEU A 1 91 ? -7.456 4.123 2.428 1.00 91.19 91 LEU A N 1
ATOM 711 C CA . LEU A 1 91 ? -8.180 5.114 1.634 1.00 91.19 91 LEU A CA 1
ATOM 712 C C . LEU A 1 91 ? -8.154 6.475 2.330 1.00 91.19 91 LEU A C 1
ATOM 714 O O . LEU A 1 91 ? -8.467 6.573 3.516 1.00 91.19 91 LEU A O 1
ATOM 718 N N . GLU A 1 92 ? -7.839 7.524 1.581 1.00 89.62 92 GLU A N 1
ATOM 719 C CA . GLU A 1 92 ? -7.796 8.902 2.069 1.00 89.62 92 GLU A CA 1
ATOM 720 C C . GLU A 1 92 ? -8.531 9.820 1.078 1.00 89.62 92 GLU A C 1
ATOM 722 O O . GLU A 1 92 ? -8.421 9.616 -0.133 1.00 89.62 92 GLU A O 1
ATOM 727 N N . PRO A 1 93 ? -9.281 10.843 1.523 1.00 86.81 93 PRO A N 1
ATOM 728 C CA . PRO A 1 93 ? -9.841 11.838 0.615 1.00 86.81 93 PRO A CA 1
ATOM 729 C C . PRO A 1 93 ? -8.758 12.472 -0.268 1.00 86.81 93 PRO A C 1
ATOM 731 O O . PRO A 1 93 ? -7.719 12.903 0.235 1.00 86.81 93 PRO A O 1
ATOM 734 N N . CYS A 1 94 ? -9.019 12.587 -1.573 1.00 83.88 94 CYS A N 1
ATOM 735 C CA . CYS A 1 94 ? -8.060 13.098 -2.557 1.00 83.88 94 CYS A CA 1
ATOM 736 C C . CYS A 1 94 ? -7.348 14.408 -2.147 1.00 83.88 94 CYS A C 1
ATOM 738 O O . CYS A 1 94 ? -6.131 14.472 -2.317 1.00 83.88 94 CYS A O 1
ATOM 740 N N . PRO A 1 95 ? -8.017 15.429 -1.567 1.00 83.75 95 PRO A N 1
ATOM 741 C CA . PRO A 1 95 ? -7.352 16.674 -1.172 1.00 83.75 95 PRO A CA 1
ATOM 742 C C . PRO A 1 95 ? -6.333 16.482 -0.042 1.00 83.75 95 PRO A C 1
ATOM 744 O O . PRO A 1 95 ? -5.344 17.202 0.032 1.00 83.75 95 PRO A O 1
ATOM 747 N N . LYS A 1 96 ? -6.552 15.494 0.834 1.00 86.44 96 LYS A N 1
ATOM 748 C CA . LYS A 1 96 ? -5.609 15.140 1.902 1.00 86.44 96 LYS A CA 1
ATOM 749 C C . LYS A 1 96 ? -4.470 14.266 1.386 1.00 86.44 96 LYS A C 1
ATOM 751 O O . LYS A 1 96 ? -3.330 14.454 1.794 1.00 86.44 96 LYS A O 1
ATOM 756 N N . ALA A 1 97 ? -4.777 13.327 0.493 1.00 85.81 97 ALA A N 1
ATOM 757 C CA . ALA A 1 97 ? -3.792 12.421 -0.091 1.00 85.81 97 ALA A CA 1
ATOM 758 C C . ALA A 1 97 ? -2.807 13.146 -1.021 1.00 85.81 97 ALA A C 1
ATOM 760 O O . ALA A 1 97 ? -1.618 12.838 -1.048 1.00 85.81 97 ALA A O 1
ATOM 761 N N . LEU A 1 98 ? -3.313 14.099 -1.806 1.00 82.94 98 LEU A N 1
ATOM 762 C CA . LEU A 1 98 ? -2.585 14.778 -2.873 1.00 82.94 98 LEU A CA 1
ATOM 763 C C . LEU A 1 98 ? -2.792 16.298 -2.760 1.00 82.94 98 LEU A C 1
ATOM 765 O O . LEU A 1 98 ? -3.413 16.901 -3.637 1.00 82.94 98 LEU A O 1
ATOM 769 N N . PRO A 1 99 ? -2.257 16.944 -1.708 1.00 79.00 99 PRO A N 1
ATOM 770 C CA . PRO A 1 99 ? -2.505 18.364 -1.442 1.00 79.00 99 PRO A CA 1
ATOM 771 C C . PRO A 1 99 ? -1.991 19.280 -2.563 1.00 79.00 99 PRO A C 1
ATOM 773 O O . PRO A 1 99 ? -2.562 20.331 -2.826 1.00 79.00 99 PRO A O 1
ATOM 776 N N . ASN A 1 100 ? -0.948 18.856 -3.282 1.00 77.62 100 ASN A N 1
ATOM 777 C CA . ASN A 1 100 ? -0.381 19.610 -4.405 1.00 77.62 100 ASN A CA 1
ATOM 778 C C . ASN A 1 100 ? -1.114 19.379 -5.736 1.00 77.62 100 ASN A C 1
ATOM 780 O O . ASN A 1 100 ? -0.753 19.986 -6.741 1.00 77.62 100 ASN A O 1
ATOM 784 N N . LEU A 1 101 ? -2.114 18.490 -5.778 1.00 73.50 101 LEU A N 1
ATOM 785 C CA . LEU A 1 101 ? -2.893 18.233 -6.990 1.00 73.50 101 LEU A CA 1
ATOM 786 C C . LEU A 1 101 ? -3.980 19.297 -7.205 1.00 73.50 101 LEU A C 1
ATOM 788 O O . LEU A 1 101 ? -4.639 19.279 -8.241 1.00 73.50 101 LEU A O 1
ATOM 792 N N . GLU A 1 102 ? -4.174 20.242 -6.279 1.00 65.38 102 GLU A N 1
ATOM 793 C CA . GLU A 1 102 ? -5.186 21.289 -6.419 1.00 65.38 102 GLU A CA 1
ATOM 794 C C . GLU A 1 102 ? -4.930 22.188 -7.640 1.00 65.38 102 GLU A C 1
ATOM 796 O O . GLU A 1 102 ? -4.088 23.083 -7.644 1.00 65.38 102 GLU A O 1
ATOM 801 N N . HIS A 1 103 ? -5.709 21.966 -8.699 1.00 67.88 103 HIS A N 1
ATOM 802 C CA . HIS A 1 103 ? -5.750 22.814 -9.883 1.00 67.88 103 HIS A CA 1
ATOM 803 C C . HIS A 1 103 ? -7.199 23.037 -10.320 1.00 67.88 103 HIS A C 1
ATOM 805 O O . HIS A 1 103 ? -8.092 22.225 -10.066 1.00 67.88 103 HIS A O 1
ATOM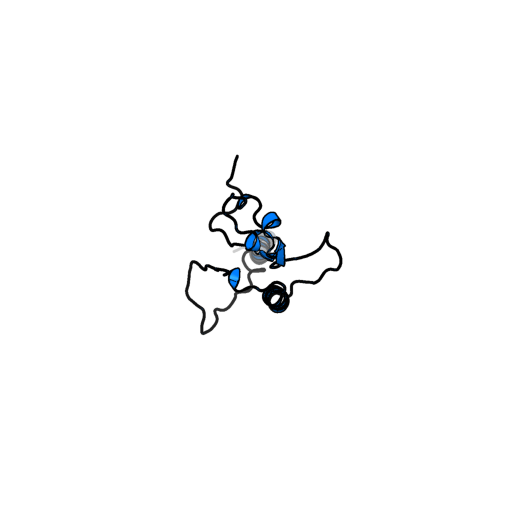 811 N N . LYS A 1 104 ? -7.443 24.168 -10.992 1.00 65.38 104 LYS A N 1
ATOM 812 C CA . LYS A 1 104 ? -8.787 24.648 -11.364 1.00 65.38 104 LYS A CA 1
ATOM 813 C C . LYS A 1 104 ? -9.593 23.656 -12.221 1.00 65.38 104 LYS A C 1
ATOM 815 O O . LYS A 1 104 ? -10.815 23.758 -12.260 1.00 65.38 104 LYS A O 1
ATOM 820 N N . TYR A 1 105 ? -8.922 22.712 -12.879 1.00 70.19 105 TYR A N 1
ATOM 821 C CA . TYR A 1 105 ? -9.523 21.740 -13.792 1.00 70.19 105 TYR A CA 1
ATOM 822 C C . TYR A 1 105 ? -9.823 20.373 -13.160 1.00 70.19 105 TYR A C 1
ATOM 824 O O . TYR A 1 105 ? -10.379 19.520 -13.844 1.00 70.19 105 TYR A O 1
ATOM 832 N N . LEU A 1 106 ? -9.514 20.161 -11.871 1.00 72.31 106 LEU A N 1
ATOM 833 C CA . LEU A 1 106 ? -9.991 18.971 -11.160 1.00 72.31 106 LEU A CA 1
ATOM 834 C C . LEU A 1 106 ? -11.510 18.970 -11.101 1.00 72.31 106 LEU A C 1
ATOM 836 O O . LEU A 1 106 ? -12.125 19.887 -10.545 1.00 72.31 106 LEU A O 1
ATOM 840 N N . ASP A 1 107 ? -12.102 17.897 -11.605 1.00 75.19 107 ASP A N 1
ATOM 841 C CA . ASP A 1 107 ? -13.524 17.660 -11.485 1.00 75.19 107 ASP A CA 1
ATOM 842 C C . ASP A 1 107 ? -13.916 17.420 -10.014 1.00 75.19 107 ASP A C 1
ATOM 844 O O . ASP A 1 107 ? -13.155 16.895 -9.194 1.00 75.19 107 ASP A O 1
ATOM 848 N N . ASN A 1 108 ? -15.139 17.819 -9.661 1.00 72.75 108 ASN A N 1
ATOM 849 C CA . ASN A 1 108 ? -15.641 17.699 -8.289 1.00 72.75 108 ASN A CA 1
ATOM 850 C C . ASN A 1 108 ? -15.752 16.242 -7.817 1.00 72.75 108 ASN A C 1
ATOM 852 O O . ASN A 1 108 ? -15.733 15.991 -6.613 1.00 72.75 108 ASN A O 1
ATOM 856 N N . ARG A 1 109 ? -15.866 15.281 -8.743 1.00 72.69 109 ARG A N 1
ATOM 857 C CA . ARG A 1 109 ? -15.941 13.859 -8.406 1.00 72.69 109 ARG A CA 1
ATOM 858 C C . ARG A 1 109 ? -14.582 13.361 -7.918 1.00 72.69 109 ARG A C 1
ATOM 860 O O . ARG A 1 109 ? -14.546 12.680 -6.903 1.00 72.69 109 ARG A O 1
ATOM 867 N N . THR A 1 110 ? -13.482 13.767 -8.546 1.00 73.62 110 THR A N 1
ATOM 868 C CA . THR A 1 110 ? -12.122 13.457 -8.077 1.00 73.62 110 THR A CA 1
ATOM 869 C C . THR A 1 110 ? -11.816 14.121 -6.731 1.00 73.62 110 THR A C 1
ATOM 871 O O . THR A 1 110 ? -11.263 13.473 -5.847 1.00 73.62 110 THR A O 1
ATOM 874 N N . LYS A 1 111 ? -12.255 15.369 -6.510 1.00 74.19 111 LYS A N 1
ATOM 875 C CA . LYS A 1 111 ? -12.047 16.079 -5.228 1.00 74.19 111 LYS A CA 1
ATOM 876 C C . LYS A 1 111 ? -12.707 15.405 -4.025 1.00 74.19 111 LYS A C 1
ATOM 878 O O . LYS A 1 111 ? -12.177 15.485 -2.925 1.00 74.19 111 LYS A O 1
ATOM 883 N N . ASN A 1 112 ? -13.847 14.750 -4.222 1.00 76.12 112 ASN A N 1
ATOM 884 C CA . ASN A 1 112 ? -14.579 14.087 -3.140 1.00 76.12 112 ASN A CA 1
ATOM 885 C C . ASN A 1 112 ? -14.285 12.585 -3.043 1.00 76.12 112 ASN A C 1
ATOM 887 O O . ASN A 1 112 ? -14.883 11.894 -2.222 1.00 76.12 112 ASN A O 1
ATOM 891 N N . LYS A 1 113 ? -13.379 12.068 -3.877 1.00 82.19 113 LYS A N 1
ATOM 892 C CA . LYS A 1 113 ? -13.091 10.641 -3.939 1.00 82.19 113 LYS A CA 1
ATOM 893 C C . LYS A 1 113 ? -12.105 10.220 -2.859 1.00 82.19 113 LYS A C 1
ATOM 895 O O . LYS A 1 113 ? -11.086 10.879 -2.650 1.00 82.19 113 LYS A O 1
ATOM 900 N N . ALA A 1 114 ? -12.388 9.092 -2.217 1.00 86.62 114 ALA A N 1
ATOM 901 C CA . ALA A 1 114 ? -11.401 8.385 -1.419 1.00 86.62 114 ALA A CA 1
ATOM 902 C C . ALA A 1 114 ? -10.440 7.646 -2.363 1.00 86.62 114 ALA A C 1
ATOM 904 O O . ALA A 1 114 ? -10.869 6.852 -3.202 1.00 86.62 114 ALA A O 1
ATOM 905 N N . VAL A 1 115 ? -9.149 7.948 -2.267 1.00 88.31 115 VAL A N 1
ATOM 906 C CA . VAL A 1 115 ? -8.100 7.361 -3.103 1.00 88.31 115 VAL A CA 1
ATOM 907 C C . VAL A 1 115 ? -7.226 6.433 -2.260 1.00 88.31 115 VAL A C 1
ATOM 909 O O . VAL A 1 115 ? -6.948 6.756 -1.104 1.00 88.31 115 VAL A O 1
ATOM 912 N N . PRO A 1 116 ? -6.793 5.280 -2.796 1.00 91.44 116 PRO A N 1
ATOM 913 C CA . PRO A 1 116 ? -5.848 4.417 -2.107 1.00 91.44 116 PRO A CA 1
ATOM 914 C C . PRO A 1 116 ? -4.470 5.078 -2.045 1.00 91.44 116 PRO A C 1
ATOM 916 O O . PRO A 1 116 ? -3.908 5.475 -3.065 1.00 91.44 116 PRO A O 1
ATOM 919 N N . VAL A 1 117 ? -3.931 5.172 -0.836 1.00 91.94 117 VAL A N 1
ATOM 920 C CA . VAL A 1 117 ? -2.590 5.665 -0.530 1.00 91.94 117 VAL A CA 1
ATOM 921 C C . VAL A 1 117 ? -1.745 4.485 -0.071 1.00 91.94 117 VAL A C 1
ATOM 923 O O . VAL A 1 117 ? -2.185 3.685 0.755 1.00 91.94 117 VAL A O 1
ATOM 926 N N . LEU A 1 118 ? -0.545 4.367 -0.636 1.00 93.69 118 LEU A N 1
ATOM 927 C CA . LEU A 1 118 ? 0.430 3.323 -0.335 1.00 93.69 118 LEU A CA 1
ATOM 928 C C . LEU A 1 118 ? 1.858 3.834 -0.580 1.00 93.69 118 LEU A C 1
ATOM 930 O O . LEU A 1 118 ? 2.061 4.946 -1.073 1.00 93.69 118 LEU A O 1
ATOM 934 N N . CYS A 1 119 ? 2.857 3.013 -0.255 1.00 92.44 119 CYS A N 1
ATOM 935 C CA . CYS A 1 119 ? 4.237 3.284 -0.646 1.00 92.44 119 CYS A CA 1
ATOM 936 C C . CYS A 1 119 ? 4.373 3.281 -2.179 1.00 92.44 119 CYS A C 1
ATOM 938 O O . CYS A 1 119 ? 4.110 2.269 -2.823 1.00 92.44 119 CYS A O 1
ATOM 940 N N . ASN A 1 120 ? 4.836 4.390 -2.761 1.00 90.88 120 ASN A N 1
ATOM 941 C CA . ASN A 1 120 ? 5.022 4.509 -4.212 1.00 90.88 120 ASN A CA 1
ATOM 942 C C . ASN A 1 120 ? 6.321 3.875 -4.730 1.00 90.88 120 ASN A C 1
ATOM 944 O O . ASN A 1 120 ? 6.533 3.877 -5.938 1.00 90.88 120 ASN A O 1
ATOM 948 N N . HIS A 1 121 ? 7.189 3.371 -3.842 1.00 90.75 121 HIS A N 1
ATOM 949 C CA . HIS A 1 121 ? 8.488 2.789 -4.206 1.00 90.75 121 HIS A CA 1
ATOM 950 C C . HIS A 1 121 ? 9.273 3.669 -5.196 1.00 90.75 121 HIS A C 1
ATOM 952 O O . HIS A 1 121 ? 9.737 3.208 -6.236 1.00 90.75 121 HIS A O 1
ATOM 958 N N . CYS A 1 122 ? 9.362 4.965 -4.881 1.00 86.88 122 CYS A N 1
ATOM 959 C CA . CYS A 1 122 ? 10.046 5.948 -5.711 1.00 86.88 122 CYS A CA 1
ATOM 960 C C . CYS A 1 122 ? 11.499 5.528 -5.972 1.00 86.88 122 CYS A C 1
ATOM 962 O O . CYS A 1 122 ? 12.177 5.060 -5.062 1.00 86.88 122 CYS A O 1
ATOM 964 N N . GLU A 1 123 ? 11.986 5.765 -7.190 1.00 85.38 123 GLU A N 1
ATOM 965 C CA . GLU A 1 123 ? 13.375 5.478 -7.578 1.00 85.38 123 GLU A CA 1
ATOM 966 C C . GLU A 1 123 ? 14.399 6.232 -6.711 1.00 85.38 123 GLU A C 1
ATOM 968 O O . GLU A 1 123 ? 15.474 5.711 -6.424 1.00 85.38 123 GLU A O 1
ATOM 973 N N . SER A 1 124 ? 14.053 7.442 -6.257 1.00 79.94 124 SER A N 1
ATOM 974 C CA . SER A 1 124 ? 14.850 8.220 -5.311 1.00 79.94 124 SER A CA 1
ATOM 975 C C . SER A 1 124 ? 14.155 8.374 -3.959 1.00 79.94 124 SER A C 1
ATOM 977 O O . SER A 1 124 ? 12.956 8.659 -3.858 1.00 79.94 124 SER A O 1
ATOM 979 N N . GLU A 1 125 ? 14.946 8.213 -2.899 1.00 68.62 125 GLU A N 1
ATOM 980 C CA . GLU A 1 125 ? 14.552 8.492 -1.522 1.00 68.62 125 GLU A CA 1
ATOM 981 C C . GLU A 1 125 ? 14.208 9.988 -1.393 1.00 68.62 125 GLU A C 1
ATOM 983 O O . GLU A 1 125 ? 14.940 10.852 -1.876 1.00 68.62 125 GLU A O 1
ATOM 988 N N . GLY A 1 126 ? 13.133 10.342 -0.683 1.00 58.56 126 GLY A N 1
ATOM 989 C CA . GLY A 1 126 ? 12.690 11.737 -0.512 1.00 58.56 126 GLY A CA 1
ATOM 990 C C . GLY A 1 126 ? 13.639 12.667 0.268 1.00 58.56 126 GLY A C 1
ATOM 991 O O . GLY A 1 126 ? 13.208 13.740 0.679 1.00 58.56 126 GLY A O 1
ATOM 992 N N . ARG A 1 127 ? 14.899 12.276 0.502 1.00 52.53 127 ARG A N 1
ATOM 993 C CA . ARG A 1 127 ? 15.893 13.031 1.285 1.00 52.53 127 ARG A CA 1
ATOM 994 C C . ARG A 1 127 ? 16.654 14.098 0.496 1.00 52.53 127 ARG A C 1
ATOM 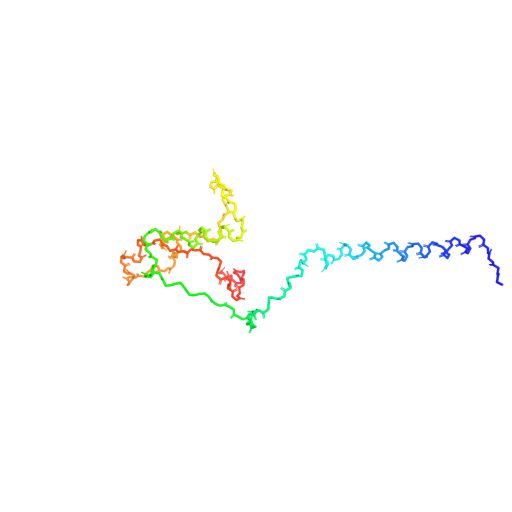996 O O . ARG A 1 127 ? 17.255 14.961 1.124 1.00 52.53 127 ARG A O 1
ATOM 1003 N N . ASP A 1 128 ? 16.570 14.088 -0.833 1.00 50.00 128 ASP A N 1
ATOM 1004 C CA . ASP A 1 128 ? 17.349 14.999 -1.689 1.00 50.00 128 ASP A CA 1
ATOM 1005 C C . ASP A 1 128 ? 16.573 16.245 -2.150 1.00 50.00 128 ASP A C 1
ATOM 1007 O O . ASP A 1 128 ? 17.078 17.045 -2.936 1.00 50.00 128 ASP A O 1
ATOM 1011 N N . ARG A 1 129 ? 15.350 16.471 -1.648 1.00 49.00 129 ARG A N 1
ATOM 1012 C CA . ARG A 1 129 ? 14.637 17.742 -1.864 1.00 49.00 129 ARG A CA 1
ATOM 1013 C C . ARG A 1 129 ? 14.980 18.738 -0.759 1.00 49.00 129 ARG A C 1
ATOM 1015 O O . ARG A 1 129 ? 14.156 19.017 0.108 1.00 49.00 129 ARG A O 1
ATOM 1022 N N . ALA A 1 130 ? 16.203 19.262 -0.804 1.00 37.84 130 ALA A N 1
ATOM 1023 C CA . ALA A 1 130 ? 16.516 20.535 -0.169 1.00 37.84 130 ALA A CA 1
ATOM 1024 C C . ALA A 1 130 ? 15.759 21.642 -0.925 1.00 37.84 130 ALA A C 1
ATOM 1026 O O . ALA A 1 130 ? 16.047 21.909 -2.093 1.00 37.84 130 ALA A O 1
ATOM 1027 N N . TYR A 1 131 ? 14.758 22.222 -0.265 1.00 43.34 131 TYR A N 1
ATOM 1028 C CA . TYR A 1 131 ? 14.352 23.607 -0.497 1.00 43.34 131 TYR A CA 1
ATOM 1029 C C . TYR A 1 131 ? 15.187 24.506 0.412 1.00 43.34 131 TYR A C 1
ATOM 1031 O O . TYR A 1 131 ? 15.441 24.078 1.563 1.00 43.34 131 TYR A O 1
#

Foldseek 3Di:
DDPDPVNVCVVVVVVVCVVVVVVVVVVVVPDPDPDPPPDADPPHDPDPDDADDDDLVPQDQPNCVVQVVCCVVVVQDDDPDPVPHDGQKDWDQQCVQCVVVDDPPDDPCNRRHTDIDHDRPDPDDPPPPDD